Protein AF-A0A8I6Y078-F1 (afdb_monomer)

Secondary structure (DSSP, 8-state):
-EEE-HHHHHHHH-TTSEEEEE-HHHHS-TT-S---EEEE-SSGGGS--S-------TTTTEEE--

Solvent-accessible surface area (backbone atoms only — not comparable to full-atom values): 4317 Å² total; per-residue (Å²): 98,56,36,76,41,55,69,25,50,28,67,73,69,32,94,67,43,44,58,76,47,64,39,67,75,37,67,76,38,64,78,60,97,64,78,51,67,47,71,49,61,95,47,80,87,66,57,80,89,64,94,80,88,82,90,74,66,94,68,71,34,48,44,78,62,128

Organism: Hordeum vulgare subsp. vulgare (NCBI:txid112509)

Structure (mmCIF, N/CA/C/O backbone):
data_AF-A0A8I6Y078-F1
#
_entry.id   AF-A0A8I6Y078-F1
#
loop_
_atom_site.group_PDB
_atom_site.id
_atom_site.type_symbol
_atom_site.label_atom_id
_atom_site.label_alt_id
_atom_site.label_comp_id
_atom_site.label_asym_id
_atom_site.label_entity_id
_atom_site.label_seq_id
_atom_site.pdbx_PDB_ins_code
_atom_site.Cartn_x
_atom_site.Cartn_y
_atom_site.Cartn_z
_atom_site.occupancy
_atom_site.B_iso_or_equiv
_atom_site.auth_seq_id
_atom_site.auth_comp_id
_atom_site.auth_asym_id
_atom_site.auth_atom_id
_atom_site.pdbx_PDB_model_num
ATOM 1 N N . MET A 1 1 ? 11.285 4.308 -16.874 1.00 60.09 1 MET A N 1
ATOM 2 C CA . MET A 1 1 ? 10.684 3.065 -16.321 1.00 60.09 1 MET A CA 1
ATOM 3 C C . MET A 1 1 ? 9.388 3.441 -15.591 1.00 60.09 1 MET A C 1
ATOM 5 O O . MET A 1 1 ? 9.227 4.614 -15.284 1.00 60.09 1 MET A O 1
ATOM 9 N N . HIS A 1 2 ? 8.418 2.536 -15.392 1.00 62.62 2 HIS A N 1
ATOM 10 C CA . HIS A 1 2 ? 7.192 2.869 -14.641 1.00 62.62 2 HIS A CA 1
ATOM 11 C C . HIS A 1 2 ? 7.221 2.188 -13.276 1.00 62.62 2 HIS A C 1
ATOM 13 O O . HIS A 1 2 ? 7.199 0.955 -13.216 1.00 62.62 2 HIS A O 1
ATOM 19 N N . TYR A 1 3 ? 7.215 2.974 -12.205 1.00 72.50 3 TYR A N 1
ATOM 20 C CA . TYR A 1 3 ? 7.268 2.461 -10.836 1.00 72.50 3 TYR A CA 1
ATOM 21 C C . TYR A 1 3 ? 5.971 2.729 -10.096 1.00 72.50 3 TYR A C 1
ATOM 23 O O . TYR A 1 3 ? 5.232 3.653 -10.429 1.00 72.50 3 TYR A O 1
ATOM 31 N N . TRP A 1 4 ? 5.709 1.913 -9.082 1.00 78.31 4 TRP A N 1
ATOM 32 C CA . TRP A 1 4 ? 4.687 2.210 -8.090 1.00 78.31 4 TRP A CA 1
ATOM 33 C C . TRP A 1 4 ? 5.120 3.427 -7.274 1.00 78.31 4 TRP A C 1
ATOM 35 O O . TRP A 1 4 ? 6.276 3.494 -6.857 1.00 78.31 4 TRP A O 1
ATOM 45 N N . SER A 1 5 ? 4.201 4.360 -7.032 1.00 83.69 5 SER A N 1
ATOM 46 C CA . SER A 1 5 ? 4.409 5.452 -6.077 1.00 83.69 5 SER A CA 1
ATOM 47 C C . SER A 1 5 ? 3.479 5.314 -4.878 1.00 83.69 5 SER A C 1
ATOM 49 O O . SER A 1 5 ? 2.511 4.548 -4.904 1.00 83.69 5 SER A O 1
ATOM 51 N N . VAL A 1 6 ? 3.791 6.046 -3.810 1.00 87.19 6 VAL A N 1
ATOM 52 C CA . VAL A 1 6 ? 2.947 6.102 -2.612 1.00 87.19 6 VAL A CA 1
ATOM 53 C C . VAL A 1 6 ? 1.578 6.678 -2.968 1.00 87.19 6 VAL A C 1
ATOM 55 O O . VAL A 1 6 ? 0.567 6.070 -2.636 1.00 87.19 6 VAL A O 1
ATOM 58 N N . GLU A 1 7 ? 1.540 7.769 -3.733 1.00 85.50 7 GLU A N 1
ATOM 59 C CA . GLU A 1 7 ? 0.303 8.413 -4.192 1.00 85.50 7 GLU A CA 1
ATOM 60 C C . GLU A 1 7 ? -0.533 7.453 -5.039 1.00 85.50 7 GLU A C 1
ATOM 62 O O . GLU A 1 7 ? -1.736 7.310 -4.838 1.00 85.50 7 GLU A O 1
ATOM 67 N N . GLY A 1 8 ? 0.119 6.716 -5.941 1.00 86.06 8 GLY A N 1
ATOM 68 C CA . GLY A 1 8 ? -0.544 5.714 -6.758 1.00 86.06 8 GLY A CA 1
A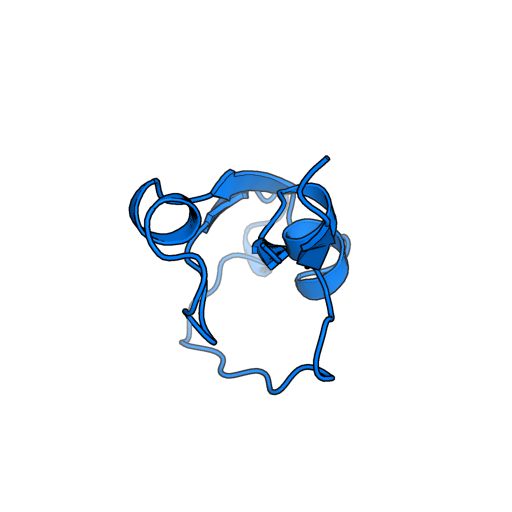TOM 69 C C . GLY A 1 8 ? -1.150 4.574 -5.941 1.00 86.06 8 GLY A C 1
ATOM 70 O O . GLY A 1 8 ? -2.251 4.109 -6.242 1.00 86.06 8 GLY A O 1
ATOM 71 N N . ALA A 1 9 ? -0.454 4.126 -4.895 1.00 85.62 9 ALA A N 1
ATOM 72 C CA . ALA A 1 9 ? -0.971 3.127 -3.968 1.00 85.62 9 ALA A CA 1
ATOM 73 C C . ALA A 1 9 ? -2.133 3.672 -3.117 1.00 85.62 9 ALA A C 1
ATOM 75 O O . ALA A 1 9 ? -3.107 2.946 -2.903 1.00 85.62 9 ALA A O 1
ATOM 76 N N . GLU A 1 10 ? -2.079 4.934 -2.674 1.00 87.62 10 GLU A N 1
ATOM 77 C CA . GLU A 1 10 ? -3.194 5.585 -1.970 1.00 87.62 10 GLU A CA 1
ATOM 78 C C . GLU A 1 10 ? -4.442 5.684 -2.857 1.00 87.62 10 GLU A C 1
ATOM 80 O O . GLU A 1 10 ? -5.538 5.349 -2.404 1.00 87.62 10 GLU A O 1
ATOM 85 N N . ASP A 1 11 ? -4.288 6.058 -4.129 1.00 85.75 11 ASP A N 1
ATOM 86 C CA . ASP A 1 11 ? -5.396 6.134 -5.089 1.00 85.75 11 ASP A CA 1
ATOM 87 C C . ASP A 1 11 ? -6.086 4.775 -5.285 1.00 85.75 11 ASP A C 1
ATOM 89 O O . ASP A 1 11 ? -7.313 4.691 -5.381 1.00 85.75 11 ASP A O 1
ATOM 93 N N . ILE A 1 12 ? -5.302 3.694 -5.303 1.00 85.19 12 ILE A N 1
ATOM 94 C CA . ILE A 1 12 ? -5.795 2.319 -5.451 1.00 85.19 12 ILE A CA 1
ATOM 95 C C . ILE A 1 12 ? -6.533 1.843 -4.197 1.00 85.19 12 ILE A C 1
ATOM 97 O O . ILE A 1 12 ? -7.591 1.217 -4.294 1.00 85.19 12 ILE A O 1
ATOM 101 N N . LEU A 1 13 ? -5.954 2.084 -3.021 1.00 82.94 13 LEU A N 1
ATOM 102 C CA . LEU A 1 13 ? -6.493 1.606 -1.745 1.00 82.94 13 LEU A CA 1
ATOM 103 C C . LEU A 1 13 ? -7.648 2.487 -1.237 1.00 82.94 13 LEU A C 1
ATOM 105 O O . LEU A 1 13 ? -8.465 2.047 -0.420 1.00 82.94 13 LEU A O 1
ATOM 109 N N . GLY A 1 14 ? -7.751 3.707 -1.764 1.00 81.88 14 GLY A N 1
ATOM 110 C CA . GLY A 1 14 ? -8.757 4.696 -1.418 1.00 81.88 14 GLY A CA 1
ATOM 111 C C . GLY A 1 14 ? -8.544 5.306 -0.031 1.00 81.88 14 GLY A C 1
ATOM 112 O O . GLY A 1 14 ? -7.668 4.928 0.739 1.00 81.88 14 GLY A O 1
ATOM 113 N N . LYS A 1 15 ? -9.430 6.237 0.343 1.00 81.56 15 LYS A N 1
ATOM 114 C CA . LYS A 1 15 ? -9.321 7.054 1.573 1.00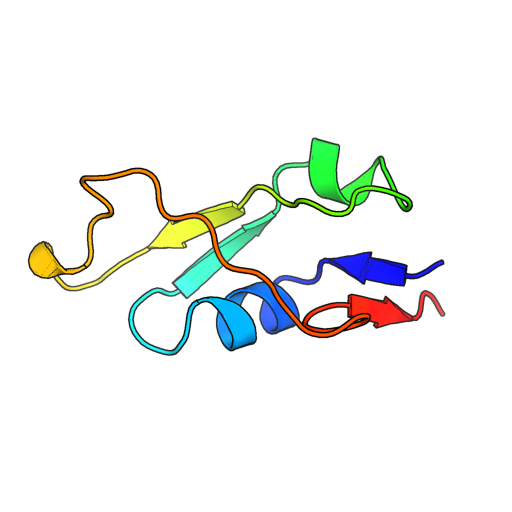 81.56 15 LYS A CA 1
ATOM 115 C C . LYS A 1 15 ? -9.479 6.289 2.903 1.00 81.56 15 LYS A C 1
ATOM 117 O O . LYS A 1 15 ? -9.581 6.919 3.952 1.00 81.56 15 LYS A O 1
ATOM 122 N N . LYS A 1 16 ? -9.562 4.955 2.876 1.00 82.25 16 LYS A N 1
ATOM 123 C CA . LYS A 1 16 ? -9.732 4.102 4.069 1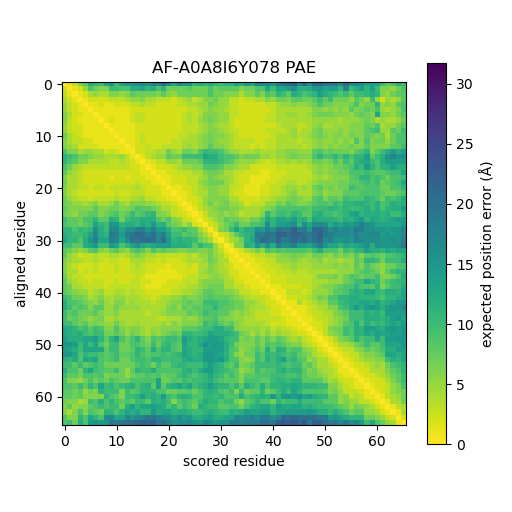.00 82.25 16 LYS A CA 1
ATOM 124 C C . LYS A 1 16 ? -8.423 3.877 4.825 1.00 82.25 16 LYS A C 1
ATOM 126 O O . LYS A 1 16 ? -8.435 3.564 6.018 1.00 82.25 16 LYS A O 1
ATOM 131 N N . VAL A 1 17 ? -7.305 4.009 4.120 1.00 85.56 17 VAL A N 1
ATOM 132 C CA . VAL A 1 17 ? -5.960 3.804 4.648 1.00 85.56 17 VAL A CA 1
ATOM 133 C C . VAL A 1 17 ? -5.035 4.903 4.129 1.00 85.56 17 VAL A C 1
ATOM 135 O O . VAL A 1 17 ? -5.306 5.508 3.094 1.00 85.56 17 VAL A O 1
ATOM 138 N N . ARG A 1 18 ? -3.959 5.170 4.865 1.00 89.38 18 ARG A N 1
ATOM 139 C CA . ARG A 1 18 ? -2.843 6.021 4.441 1.00 89.38 18 ARG A CA 1
ATOM 140 C C . ARG A 1 18 ? -1.659 5.141 4.109 1.00 89.38 18 ARG A C 1
ATOM 142 O O . ARG A 1 18 ? -1.329 4.275 4.917 1.00 89.38 18 ARG A O 1
ATOM 149 N N . VAL A 1 19 ? -1.043 5.338 2.950 1.00 89.50 19 VAL A N 1
ATOM 150 C CA . VAL A 1 19 ? 0.156 4.575 2.582 1.00 89.50 19 VAL A CA 1
ATOM 151 C C . VAL A 1 19 ? 1.368 5.275 3.180 1.00 89.50 19 VAL A C 1
ATOM 153 O O . VAL A 1 19 ? 1.583 6.456 2.943 1.00 89.50 19 VAL A O 1
ATOM 156 N N . ASP A 1 20 ? 2.138 4.542 3.978 1.00 89.12 20 ASP A N 1
ATOM 157 C CA . ASP A 1 20 ? 3.331 5.060 4.651 1.00 89.12 20 ASP A CA 1
ATOM 158 C C . ASP A 1 20 ? 4.542 5.003 3.718 1.00 89.12 20 ASP A C 1
ATOM 160 O O . ASP A 1 20 ? 5.140 6.017 3.369 1.00 89.12 20 ASP A O 1
ATOM 164 N N . HIS A 1 21 ? 4.863 3.796 3.255 1.00 89.19 21 HIS A N 1
ATOM 165 C CA . HIS A 1 21 ? 5.918 3.558 2.284 1.00 89.19 21 HIS A CA 1
ATOM 166 C C . HIS A 1 21 ? 5.674 2.258 1.514 1.00 89.19 21 HIS A C 1
ATOM 168 O O . HIS A 1 21 ? 4.961 1.348 1.956 1.00 89.19 21 HIS A O 1
ATOM 174 N N . LEU A 1 22 ? 6.292 2.169 0.340 1.00 87.62 22 LEU A N 1
ATOM 175 C CA . LEU A 1 22 ? 6.348 0.940 -0.443 1.00 87.62 22 LEU A CA 1
ATOM 176 C C . LEU A 1 22 ? 7.478 0.043 0.078 1.00 87.62 22 LEU A C 1
ATOM 178 O O . LEU A 1 22 ? 8.535 0.534 0.466 1.00 87.62 22 LEU A O 1
ATOM 182 N N . ASP A 1 23 ? 7.272 -1.276 0.058 1.00 84.81 23 ASP A N 1
ATOM 183 C CA . ASP A 1 23 ? 8.341 -2.249 0.329 1.00 84.81 23 ASP A CA 1
ATOM 184 C C . ASP A 1 23 ? 9.477 -2.020 -0.679 1.00 84.81 23 ASP A C 1
ATOM 186 O O . ASP A 1 23 ? 9.215 -1.868 -1.876 1.00 84.81 23 ASP A O 1
ATOM 190 N N . SER A 1 24 ? 10.732 -2.007 -0.223 1.00 77.25 24 SER A N 1
ATOM 191 C CA . SER A 1 24 ? 11.892 -1.719 -1.081 1.00 77.25 24 SER A CA 1
ATOM 192 C C . SER A 1 24 ? 11.969 -2.645 -2.299 1.00 77.25 24 SER A C 1
ATOM 194 O O . SER A 1 24 ? 12.326 -2.208 -3.393 1.00 77.25 24 SER A O 1
ATOM 196 N N . ARG A 1 25 ? 11.501 -3.895 -2.169 1.00 71.88 25 ARG A N 1
ATOM 197 C CA . ARG A 1 25 ? 11.468 -4.877 -3.266 1.00 71.88 25 ARG A CA 1
ATOM 198 C C . ARG A 1 25 ? 10.446 -4.532 -4.352 1.00 71.88 25 ARG A C 1
ATOM 200 O O . ARG A 1 25 ? 10.519 -5.089 -5.448 1.00 71.88 25 ARG A O 1
ATOM 207 N N . THR A 1 26 ? 9.492 -3.643 -4.060 1.00 73.94 26 THR A N 1
ATOM 208 C CA . THR A 1 26 ? 8.568 -3.056 -5.043 1.00 73.94 26 THR A CA 1
ATOM 209 C C . THR A 1 26 ? 9.290 -2.049 -5.936 1.00 73.94 26 THR A C 1
ATOM 211 O O . THR A 1 26 ? 9.062 -2.041 -7.143 1.00 73.94 26 THR A O 1
ATOM 214 N N . LEU A 1 27 ? 10.158 -1.213 -5.358 1.00 64.50 27 LEU A N 1
ATOM 215 C CA . LEU A 1 27 ? 10.892 -0.171 -6.084 1.00 64.50 27 LEU A CA 1
ATOM 216 C C . LEU A 1 27 ? 12.033 -0.768 -6.920 1.00 64.50 27 LEU A C 1
ATOM 218 O O . LEU A 1 27 ? 12.225 -0.389 -8.070 1.00 64.50 27 LEU A O 1
ATOM 222 N N . GLU A 1 28 ? 12.730 -1.769 -6.381 1.00 59.69 28 GLU A N 1
ATOM 223 C CA . GLU A 1 28 ? 13.863 -2.433 -7.043 1.00 59.69 28 GLU A CA 1
ATOM 224 C C . GLU A 1 28 ? 13.469 -3.221 -8.303 1.00 59.69 28 GLU A C 1
ATOM 226 O O . GLU A 1 28 ? 14.303 -3.499 -9.166 1.00 59.69 28 GLU A O 1
ATOM 231 N N . ARG A 1 29 ? 12.195 -3.607 -8.438 1.00 61.31 29 ARG A N 1
ATOM 232 C CA . ARG A 1 29 ? 11.716 -4.417 -9.561 1.00 61.31 29 ARG A CA 1
ATOM 233 C C . ARG A 1 29 ? 10.757 -3.614 -10.433 1.00 61.31 29 ARG A C 1
ATOM 235 O O . ARG A 1 29 ? 9.551 -3.837 -10.390 1.00 61.31 29 ARG A O 1
ATOM 242 N N . GLY A 1 30 ? 11.282 -2.775 -11.328 1.00 57.53 30 GLY A N 1
ATOM 243 C CA . GLY A 1 30 ? 10.482 -1.979 -12.284 1.00 57.53 30 GLY A CA 1
ATOM 244 C C . GLY A 1 30 ? 9.640 -2.761 -13.316 1.00 57.53 30 GLY A C 1
ATOM 245 O O . GLY A 1 30 ? 9.179 -2.189 -14.299 1.00 57.53 30 GLY A O 1
ATOM 246 N N . HIS A 1 31 ? 9.400 -4.061 -13.099 1.00 57.38 31 HIS A N 1
ATOM 247 C CA . HIS A 1 31 ? 8.545 -4.926 -13.918 1.00 57.38 31 HIS A CA 1
ATOM 248 C C . HIS A 1 31 ? 7.447 -5.671 -13.140 1.00 57.38 31 HIS A C 1
ATOM 250 O O . HIS A 1 31 ? 6.710 -6.458 -13.745 1.00 57.38 31 HIS A O 1
ATOM 256 N N . THR A 1 32 ? 7.280 -5.472 -11.829 1.00 66.56 32 THR A N 1
ATOM 257 C CA . THR A 1 32 ? 6.256 -6.236 -11.100 1.00 66.56 32 THR A CA 1
ATOM 258 C C . THR A 1 32 ? 4.845 -5.725 -11.404 1.00 66.56 32 THR A C 1
ATOM 260 O O . THR A 1 32 ? 4.537 -4.531 -11.392 1.00 66.56 32 THR A O 1
ATOM 263 N N . LYS A 1 33 ? 3.936 -6.668 -11.681 1.00 70.56 33 LYS A N 1
ATOM 264 C CA . LYS A 1 33 ? 2.483 -6.417 -11.746 1.00 70.56 33 LYS A CA 1
ATOM 265 C C . LYS A 1 33 ? 1.867 -6.210 -10.355 1.00 70.56 33 LYS A C 1
ATOM 267 O O . LYS A 1 33 ? 0.691 -5.890 -10.260 1.00 70.56 33 LYS A O 1
ATOM 272 N N . THR A 1 34 ? 2.654 -6.420 -9.305 1.00 75.56 34 THR A N 1
ATOM 273 C CA . THR A 1 34 ? 2.259 -6.400 -7.897 1.00 75.56 34 THR A CA 1
ATOM 274 C C . THR A 1 34 ? 3.173 -5.466 -7.116 1.00 75.56 34 THR A C 1
ATOM 276 O O . THR A 1 34 ? 4.364 -5.375 -7.424 1.00 75.56 34 THR A O 1
ATOM 279 N N . PHE A 1 35 ? 2.635 -4.839 -6.078 1.00 79.38 35 PHE A N 1
ATOM 280 C CA . PHE A 1 35 ? 3.394 -4.073 -5.097 1.00 79.38 35 PHE A CA 1
ATOM 281 C C . PHE A 1 35 ? 3.062 -4.546 -3.686 1.00 79.38 35 PHE A C 1
ATOM 283 O O . PHE A 1 35 ? 2.026 -5.173 -3.461 1.00 79.38 35 PHE A O 1
ATOM 290 N N . ALA A 1 36 ? 3.953 -4.242 -2.752 1.00 84.50 36 ALA A N 1
ATOM 291 C C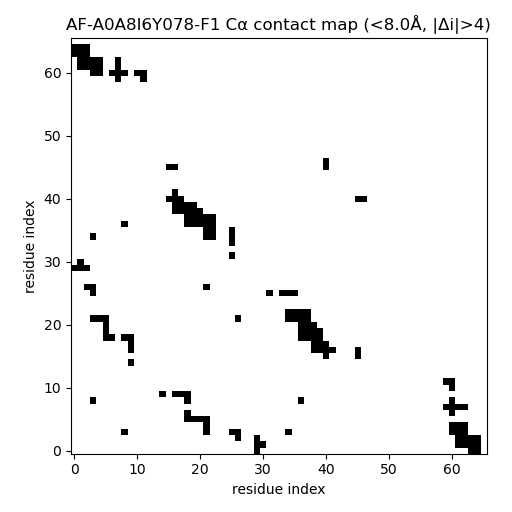A . ALA A 1 36 ? 3.706 -4.350 -1.324 1.00 84.50 36 ALA A CA 1
ATOM 292 C C . ALA A 1 36 ? 3.934 -2.978 -0.681 1.00 84.50 36 ALA A C 1
ATOM 294 O O . ALA A 1 36 ? 4.838 -2.244 -1.084 1.00 84.50 36 ALA A O 1
ATOM 295 N N . CYS A 1 37 ? 3.107 -2.628 0.299 1.00 87.06 37 CYS A N 1
ATOM 296 C CA . CYS A 1 37 ? 3.175 -1.353 1.002 1.00 87.06 37 CYS A CA 1
ATOM 297 C C . CYS A 1 37 ? 2.766 -1.508 2.466 1.00 87.06 37 CYS A C 1
ATOM 299 O O . CYS A 1 37 ? 1.981 -2.395 2.812 1.00 87.06 37 CYS A O 1
ATOM 301 N N . TRP A 1 38 ? 3.258 -0.600 3.301 1.00 89.00 38 TRP A N 1
ATOM 302 C CA . TRP A 1 38 ? 2.803 -0.430 4.675 1.00 89.00 38 TRP A CA 1
ATOM 303 C C . TRP A 1 38 ? 1.712 0.631 4.721 1.00 89.00 38 TRP A C 1
ATOM 305 O O . TRP A 1 38 ? 1.798 1.647 4.029 1.00 89.00 38 TRP A O 1
ATOM 315 N N . VAL A 1 39 ? 0.672 0.383 5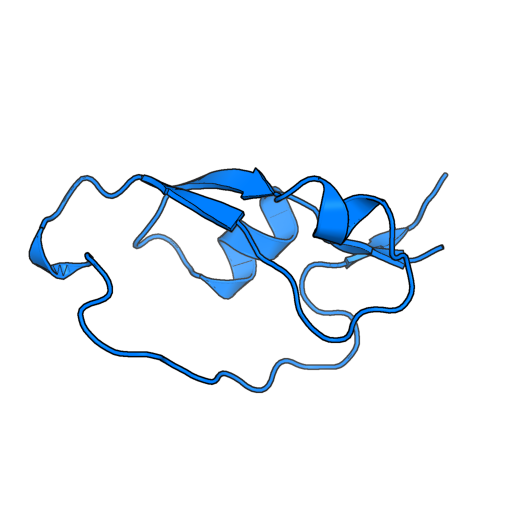.518 1.00 88.75 39 VAL A N 1
ATOM 316 C CA . VAL A 1 39 ? -0.479 1.280 5.621 1.00 88.75 39 VAL A CA 1
ATOM 317 C C . VAL A 1 39 ? -0.849 1.566 7.069 1.00 88.75 39 VAL A C 1
ATOM 319 O O . VAL A 1 39 ? -0.766 0.689 7.927 1.00 88.75 39 VAL A O 1
ATOM 322 N N . TRP A 1 40 ? -1.334 2.778 7.310 1.00 90.00 40 TRP A N 1
ATOM 323 C CA . TRP 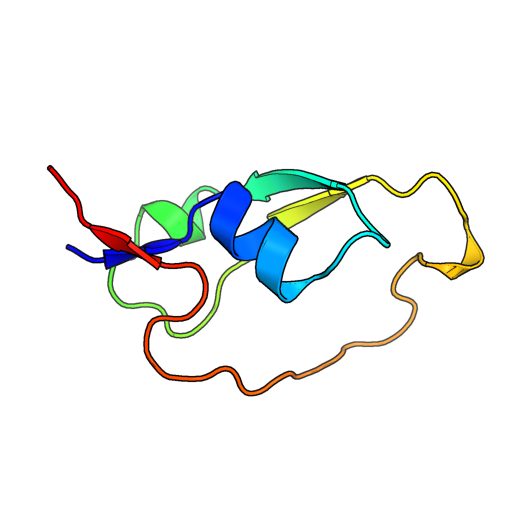A 1 40 ? -1.971 3.188 8.555 1.00 90.00 40 TRP A CA 1
ATOM 324 C C . TRP A 1 40 ? -3.480 3.297 8.356 1.00 90.00 40 TRP A C 1
ATOM 326 O O . TRP A 1 40 ? -3.954 3.762 7.318 1.00 90.00 40 TRP A O 1
ATOM 336 N N . THR A 1 41 ? -4.257 2.918 9.367 1.00 88.19 41 THR A N 1
ATOM 337 C CA . THR A 1 41 ? -5.691 3.207 9.401 1.00 88.19 41 THR A CA 1
ATOM 338 C C . THR A 1 41 ? -6.094 3.742 10.765 1.00 88.19 41 THR A C 1
ATOM 340 O O . THR A 1 41 ? -5.587 3.297 11.792 1.00 88.19 41 THR A O 1
ATOM 343 N N . SER A 1 42 ? -6.994 4.723 10.768 1.00 86.88 42 SER A N 1
ATOM 344 C CA . SER A 1 42 ? -7.560 5.306 11.985 1.00 86.88 42 SER A CA 1
ATOM 345 C C . SER A 1 42 ? -8.756 4.516 12.524 1.00 86.88 42 SER A C 1
ATOM 347 O O . SER A 1 42 ? -9.239 4.822 13.608 1.00 86.88 42 SER A O 1
ATOM 349 N N . ASP A 1 43 ? -9.250 3.528 11.772 1.00 87.56 43 ASP A N 1
ATOM 350 C CA . ASP A 1 43 ? -10.413 2.718 12.130 1.00 87.56 43 ASP A CA 1
ATOM 351 C C . ASP A 1 43 ? -10.068 1.228 12.032 1.00 87.56 43 ASP A C 1
ATOM 353 O O . ASP A 1 43 ? -9.691 0.719 10.974 1.00 87.56 43 ASP A O 1
ATOM 357 N N . VAL A 1 44 ? -10.236 0.519 13.149 1.00 86.06 44 VAL A N 1
ATOM 358 C CA . VAL A 1 44 ? -9.945 -0.914 13.274 1.00 86.06 44 VAL A CA 1
ATOM 359 C C . VAL A 1 44 ? -10.752 -1.768 12.294 1.00 86.06 44 VAL A C 1
ATOM 361 O O . VAL A 1 44 ? -10.309 -2.853 11.923 1.00 86.06 44 VAL A O 1
ATOM 364 N N . THR A 1 45 ? -11.909 -1.284 11.830 1.00 86.12 45 THR A N 1
ATOM 365 C CA . THR A 1 45 ? -12.747 -1.985 10.847 1.00 86.12 45 THR A CA 1
ATOM 366 C C . THR A 1 45 ? -12.118 -2.040 9.453 1.00 86.12 45 THR A C 1
ATOM 368 O O . THR A 1 45 ? -12.474 -2.909 8.656 1.00 86.12 45 THR A O 1
ATOM 371 N N . ASN A 1 46 ? -11.152 -1.163 9.163 1.00 83.50 46 ASN A N 1
ATOM 372 C CA . ASN A 1 46 ? -10.424 -1.135 7.895 1.00 83.50 46 ASN A CA 1
ATOM 373 C C . ASN A 1 46 ? -9.159 -2.003 7.909 1.00 83.50 46 ASN A C 1
ATOM 375 O O . ASN A 1 46 ? -8.502 -2.118 6.873 1.00 83.50 46 ASN A O 1
ATOM 379 N N . ILE A 1 47 ? -8.806 -2.616 9.048 1.00 82.69 47 ILE A N 1
ATOM 380 C CA . ILE A 1 47 ? -7.675 -3.545 9.119 1.00 82.69 47 ILE A CA 1
ATOM 381 C C . ILE A 1 47 ? -7.984 -4.742 8.207 1.00 82.69 47 ILE A C 1
ATOM 383 O O . ILE A 1 47 ? -8.988 -5.432 8.420 1.00 82.69 47 ILE A O 1
ATOM 387 N N . PRO A 1 48 ? -7.144 -5.028 7.194 1.00 75.19 48 PRO A N 1
ATOM 388 C CA . PRO A 1 48 ? -7.369 -6.165 6.316 1.00 75.19 48 PRO A CA 1
ATOM 389 C C . PRO A 1 48 ? -7.275 -7.474 7.110 1.00 75.19 48 PRO A C 1
ATOM 391 O O . PRO A 1 48 ? -6.199 -7.893 7.522 1.00 75.19 48 PRO A O 1
ATOM 394 N N . THR A 1 49 ? -8.408 -8.142 7.319 1.00 82.50 49 THR A N 1
ATOM 395 C CA . THR A 1 49 ? -8.473 -9.466 7.974 1.00 82.50 49 THR A CA 1
ATOM 396 C C . THR A 1 49 ? -8.464 -10.622 6.975 1.00 82.50 49 THR A C 1
ATOM 398 O O . THR A 1 49 ? -8.442 -11.790 7.359 1.00 82.50 49 THR A O 1
ATOM 401 N N . LYS A 1 50 ? -8.501 -10.308 5.677 1.00 76.56 50 LYS A N 1
ATOM 402 C CA . LYS A 1 50 ? -8.517 -11.263 4.569 1.00 76.56 50 LYS A CA 1
ATOM 403 C C . LYS A 1 50 ? -7.605 -10.772 3.456 1.00 76.56 50 LYS A C 1
ATOM 405 O O . LYS A 1 50 ? -7.437 -9.568 3.265 1.00 76.56 50 LYS A O 1
ATOM 410 N N . HIS A 1 51 ? -7.058 -11.711 2.693 1.00 71.50 51 HIS A N 1
ATOM 411 C CA . HIS A 1 51 ? -6.356 -11.384 1.461 1.00 71.50 51 HIS A CA 1
ATOM 412 C C . HIS A 1 51 ? -7.362 -10.956 0.393 1.00 71.50 51 HIS A C 1
ATOM 414 O O . HIS A 1 51 ? -8.270 -11.711 0.047 1.00 71.50 51 HIS A O 1
ATOM 420 N N . THR A 1 52 ? -7.176 -9.748 -0.133 1.00 66.75 52 THR A N 1
ATOM 421 C CA . THR A 1 52 ? -7.980 -9.203 -1.228 1.00 66.75 52 THR A CA 1
ATOM 422 C C . THR A 1 52 ? -7.122 -9.151 -2.483 1.00 66.75 52 THR A C 1
ATOM 424 O O . THR A 1 52 ? -6.030 -8.589 -2.468 1.00 66.75 52 THR A O 1
ATOM 427 N N . LEU A 1 53 ? -7.619 -9.730 -3.576 1.00 67.44 53 LEU A N 1
ATOM 428 C CA . LEU A 1 53 ? -7.020 -9.605 -4.902 1.00 67.44 53 LEU A CA 1
ATOM 429 C C . LEU A 1 53 ? -7.850 -8.605 -5.710 1.00 67.44 53 LEU A C 1
ATOM 431 O O . LEU A 1 53 ? -9.044 -8.819 -5.910 1.00 67.44 53 LEU A O 1
ATOM 435 N N . ALA A 1 54 ? -7.220 -7.525 -6.168 1.00 69.31 54 ALA A N 1
ATOM 436 C CA . ALA A 1 54 ? -7.840 -6.527 -7.034 1.00 69.31 54 ALA A CA 1
ATOM 437 C C . ALA A 1 54 ? -7.129 -6.497 -8.392 1.00 69.31 54 ALA A C 1
ATOM 439 O O . ALA A 1 54 ? -5.899 -6.495 -8.459 1.00 69.31 54 ALA A O 1
ATOM 440 N N . VAL A 1 55 ? -7.904 -6.475 -9.480 1.00 75.94 55 VAL A N 1
ATOM 441 C CA . VAL A 1 55 ? -7.385 -6.283 -10.840 1.00 75.94 55 VAL A CA 1
ATOM 442 C C . VAL A 1 55 ? -7.527 -4.810 -11.191 1.00 75.94 55 VAL A C 1
ATOM 444 O O . VAL A 1 55 ? -8.633 -4.278 -11.209 1.00 75.94 55 VAL A O 1
ATOM 447 N N . LEU A 1 56 ? -6.402 -4.158 -11.470 1.00 76.25 56 LEU A N 1
ATOM 448 C CA . LEU A 1 56 ? -6.351 -2.736 -11.790 1.00 76.25 56 LEU A CA 1
ATOM 449 C C . LEU A 1 56 ? -6.116 -2.519 -13.290 1.00 76.25 56 LEU A C 1
ATOM 451 O O . LEU A 1 56 ? -5.457 -3.351 -13.927 1.00 76.25 56 LEU A O 1
ATOM 455 N N . PRO A 1 57 ? -6.600 -1.401 -13.866 1.00 76.94 57 PRO A N 1
ATOM 456 C CA . PRO A 1 57 ? -6.246 -1.008 -15.223 1.00 76.94 57 PRO A CA 1
ATOM 457 C C . PRO A 1 57 ? -4.728 -0.922 -15.407 1.00 76.94 57 PRO A C 1
ATOM 459 O O . PRO A 1 57 ? -3.986 -0.545 -14.494 1.00 76.94 57 PRO A O 1
ATOM 462 N N . ARG A 1 58 ? -4.245 -1.255 -16.609 1.00 74.19 58 ARG A N 1
ATOM 463 C CA . ARG A 1 58 ? -2.815 -1.161 -16.927 1.00 74.19 58 ARG A CA 1
ATOM 464 C C . ARG A 1 58 ? -2.353 0.292 -16.742 1.00 74.19 58 ARG A C 1
ATOM 466 O O . ARG A 1 58 ? -2.847 1.170 -17.434 1.00 74.19 58 ARG A O 1
ATOM 473 N N . GLY A 1 59 ? -1.393 0.509 -15.840 1.00 71.50 59 GLY A N 1
ATOM 474 C CA . GLY A 1 59 ? -0.826 1.835 -15.558 1.00 71.50 59 GLY A CA 1
ATOM 475 C C . GLY A 1 59 ? -1.397 2.543 -14.326 1.00 71.50 59 GLY A C 1
ATOM 476 O O . GLY A 1 59 ? -0.851 3.568 -13.938 1.00 71.50 59 GLY A O 1
ATOM 477 N N . ALA A 1 60 ? -2.433 2.003 -13.677 1.00 76.00 60 ALA A N 1
ATOM 478 C CA . ALA A 1 60 ? -2.954 2.584 -12.440 1.00 76.00 60 ALA A CA 1
ATOM 479 C C . ALA A 1 60 ? -1.873 2.616 -11.347 1.00 76.00 60 ALA A C 1
ATOM 481 O 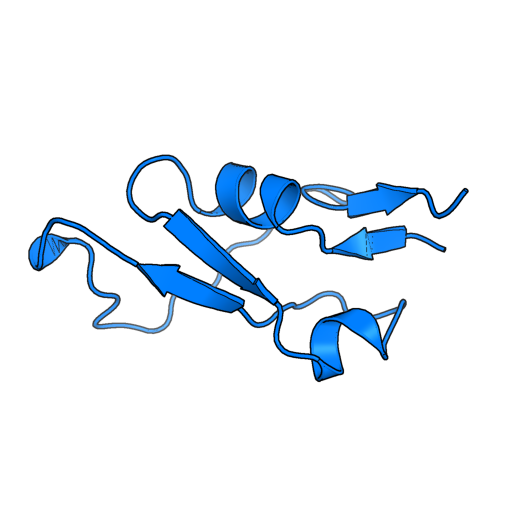O . ALA A 1 60 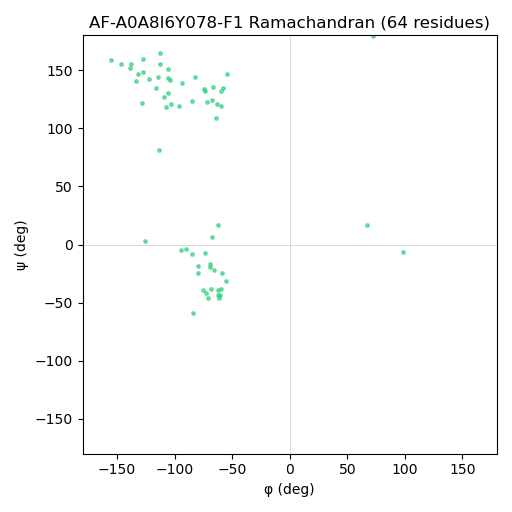? -1.185 1.618 -11.130 1.00 76.00 60 ALA A O 1
ATOM 482 N N . GLY A 1 61 ? -1.730 3.764 -10.683 1.00 70.06 61 GLY A N 1
ATOM 483 C CA . GLY A 1 61 ? -0.776 3.979 -9.596 1.00 70.06 61 GLY A CA 1
ATOM 484 C C . GLY A 1 61 ? 0.703 3.949 -9.996 1.00 70.06 61 GLY A C 1
ATOM 485 O O . GLY A 1 61 ? 1.562 3.776 -9.129 1.00 70.06 61 GLY A O 1
ATOM 486 N N . ARG A 1 62 ? 1.006 4.080 -11.296 1.00 70.12 62 ARG A N 1
ATOM 487 C CA . ARG A 1 62 ? 2.378 4.137 -11.807 1.00 70.12 62 ARG A CA 1
ATOM 488 C C . ARG A 1 62 ? 2.787 5.557 -12.179 1.00 70.12 62 ARG A C 1
ATOM 490 O O . ARG A 1 62 ? 2.005 6.276 -12.790 1.00 70.12 62 ARG A O 1
ATOM 497 N N . VAL A 1 63 ? 4.036 5.904 -11.888 1.00 70.50 63 VAL A N 1
ATOM 498 C CA . VAL A 1 63 ? 4.655 7.185 -12.261 1.00 70.50 63 VAL A CA 1
ATOM 499 C C . VAL A 1 63 ? 5.783 6.930 -13.263 1.00 70.50 63 VAL A C 1
ATOM 501 O O . VAL A 1 63 ? 6.441 5.885 -13.210 1.00 70.50 63 VAL A O 1
ATOM 504 N N . GLU A 1 64 ? 5.960 7.838 -14.225 1.00 68.12 64 GLU A N 1
ATOM 505 C CA . GLU A 1 64 ? 7.103 7.828 -15.143 1.00 68.12 64 GLU A CA 1
ATOM 506 C C . GLU A 1 64 ? 8.374 8.277 -14.419 1.00 68.12 64 GLU A C 1
ATOM 508 O O . GLU A 1 64 ? 8.384 9.276 -13.706 1.00 68.12 64 GLU A O 1
ATOM 513 N N . GLU A 1 65 ? 9.447 7.516 -14.594 1.00 59.84 65 GLU A N 1
ATOM 514 C CA . GLU A 1 65 ? 10.796 7.935 -14.215 1.00 59.84 65 GLU A CA 1
ATOM 515 C C . GLU A 1 65 ? 11.249 9.090 -15.116 1.00 59.84 65 GLU A C 1
ATOM 517 O O . GLU A 1 65 ? 11.216 8.945 -16.342 1.00 59.84 65 GLU A O 1
ATOM 522 N N . ILE A 1 66 ? 11.640 10.207 -14.497 1.00 58.66 66 ILE A N 1
ATOM 523 C CA . ILE A 1 66 ? 12.205 11.396 -15.155 1.00 58.66 66 ILE A CA 1
ATOM 524 C C . ILE A 1 66 ? 13.724 11.254 -15.230 1.00 58.66 66 ILE A C 1
ATOM 526 O O . ILE A 1 66 ? 14.314 10.871 -14.193 1.00 58.66 66 ILE A O 1
#

Mean predicted aligned error: 7.17 Å

Sequence (66 aa):
MHYWSVEGAEDILGKKVRVDHLDSRTLERGHTKTFACWVWTSDVTNIPTKHTLAVLPRGAGRVEEI

InterPro domains:
  IPR053253 Sexual differentiation modulator [PTHR33087] (1-57)

Foldseek 3Di:
DKAADQVLVCVVLDPQKHWDDWDVVRRVDPPDPDTHT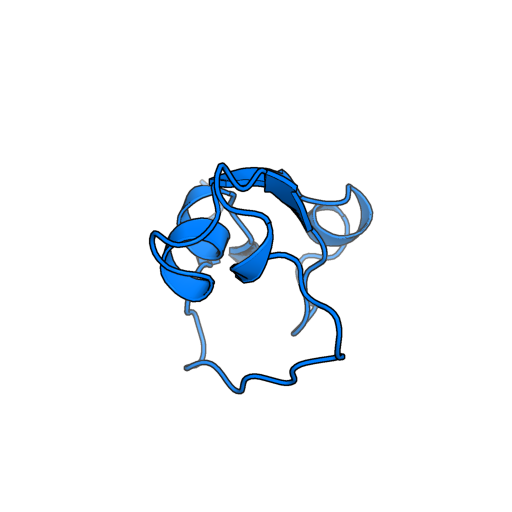DIDGPDPVSPPPDDDDDDDPPRRRIDDDD

pLDDT: mean 77.53, std 9.64, range [57.38, 90.0]

Radius of gyration: 12.15 Å; Cα contacts (8 Å, |Δi|>4): 83; chains: 1; bounding box: 27×23×30 Å